Protein AF-A0A838SIH6-F1 (afdb_monomer_lite)

Radius of gyration: 40.72 Å; chains: 1; bounding box: 75×40×117 Å

Structure (mmCIF, N/CA/C/O backbone):
data_AF-A0A838SIH6-F1
#
_entry.id   AF-A0A838SIH6-F1
#
loop_
_atom_site.group_PDB
_atom_site.id
_atom_site.type_symbol
_atom_site.label_atom_id
_atom_site.label_alt_id
_atom_site.label_comp_id
_atom_site.label_asym_id
_atom_site.label_entity_id
_atom_site.label_seq_id
_atom_site.pdbx_PDB_ins_code
_atom_site.Cartn_x
_atom_site.Cartn_y
_atom_site.Cartn_z
_atom_site.occupancy
_atom_site.B_iso_or_equiv
_atom_site.auth_seq_id
_atom_site.auth_comp_id
_atom_site.auth_asym_id
_atom_site.auth_atom_id
_atom_site.pdbx_PDB_model_num
ATOM 1 N N . MET A 1 1 ? 9.456 -20.347 -30.755 1.00 71.62 1 MET A N 1
ATOM 2 C CA . MET A 1 1 ? 9.746 -19.063 -30.062 1.00 71.62 1 MET A CA 1
ATOM 3 C C . MET A 1 1 ? 9.224 -19.122 -28.631 1.00 71.62 1 MET A C 1
ATOM 5 O O . MET A 1 1 ? 8.053 -19.434 -28.454 1.00 71.62 1 MET A O 1
ATOM 9 N N . VAL A 1 2 ? 10.062 -18.803 -27.639 1.00 80.56 2 VAL A N 1
ATOM 10 C CA . VAL A 1 2 ? 9.774 -18.882 -26.187 1.00 80.56 2 VAL A CA 1
ATOM 11 C C . VAL A 1 2 ? 8.456 -18.196 -25.792 1.00 80.56 2 VAL A C 1
ATOM 13 O O . VAL A 1 2 ? 7.630 -18.796 -25.122 1.00 80.56 2 VAL A O 1
ATOM 16 N N . ALA A 1 3 ? 8.194 -16.989 -26.299 1.00 83.81 3 ALA A N 1
ATOM 17 C CA . ALA A 1 3 ? 6.988 -16.219 -25.977 1.00 83.81 3 ALA A CA 1
ATOM 18 C C . ALA A 1 3 ? 5.667 -16.956 -26.298 1.00 83.81 3 ALA A C 1
ATOM 20 O O . ALA A 1 3 ? 4.750 -16.980 -25.485 1.00 83.81 3 ALA A O 1
ATOM 21 N N . ARG A 1 4 ? 5.601 -17.631 -27.456 1.00 80.88 4 ARG A N 1
ATOM 22 C CA . ARG A 1 4 ? 4.426 -18.414 -27.882 1.00 80.88 4 ARG A CA 1
ATOM 23 C C . ARG A 1 4 ? 4.238 -19.687 -27.053 1.00 80.88 4 ARG A C 1
ATOM 25 O O . ARG A 1 4 ? 3.108 -20.103 -26.856 1.00 80.88 4 ARG A O 1
ATOM 32 N N . ARG A 1 5 ? 5.333 -20.282 -26.564 1.00 88.38 5 ARG A N 1
ATOM 33 C CA . ARG A 1 5 ? 5.309 -21.489 -25.720 1.00 88.38 5 ARG A CA 1
ATOM 34 C C . ARG A 1 5 ? 4.748 -21.211 -24.323 1.00 88.38 5 ARG A C 1
ATOM 36 O O . ARG A 1 5 ? 4.119 -22.087 -23.752 1.00 88.38 5 ARG A O 1
ATOM 43 N N . PHE A 1 6 ? 4.966 -20.003 -23.804 1.00 85.06 6 PHE A N 1
ATOM 44 C CA . PHE A 1 6 ? 4.534 -19.594 -22.463 1.00 85.06 6 PHE A CA 1
ATOM 45 C C . PHE A 1 6 ? 3.332 -18.634 -22.465 1.00 85.06 6 PHE A C 1
ATOM 47 O O . PHE A 1 6 ? 2.987 -18.099 -21.420 1.00 85.06 6 PHE A O 1
ATOM 54 N N . GLY A 1 7 ? 2.702 -18.380 -23.620 1.00 90.19 7 GLY A N 1
ATOM 55 C CA . GLY A 1 7 ? 1.526 -17.503 -23.712 1.00 90.19 7 GLY A CA 1
ATOM 56 C C . GLY A 1 7 ? 1.788 -16.037 -23.343 1.00 90.19 7 GLY A C 1
ATOM 57 O O . GLY A 1 7 ? 0.865 -15.321 -22.970 1.00 90.19 7 GLY A O 1
ATOM 58 N N . VAL A 1 8 ? 3.038 -15.572 -23.433 1.00 87.25 8 VAL A N 1
ATOM 59 C CA . VAL A 1 8 ? 3.434 -14.212 -23.039 1.00 87.25 8 VAL A CA 1
ATOM 60 C C . VAL A 1 8 ? 3.757 -13.342 -24.248 1.00 87.25 8 VAL A C 1
ATOM 62 O O . VAL A 1 8 ? 4.247 -13.809 -25.277 1.00 87.25 8 VAL A O 1
ATOM 65 N N . HIS A 1 9 ? 3.536 -12.034 -24.121 1.00 91.75 9 HIS A N 1
ATOM 66 C CA . HIS A 1 9 ? 3.882 -11.082 -25.171 1.00 91.75 9 HIS A CA 1
ATOM 67 C C . HIS A 1 9 ? 5.409 -10.949 -25.328 1.00 91.75 9 HIS A C 1
ATOM 69 O O . HIS A 1 9 ? 6.147 -10.883 -24.343 1.00 91.75 9 HIS A O 1
ATOM 75 N N . ARG A 1 10 ? 5.913 -10.835 -26.566 1.00 88.62 10 ARG A N 1
ATOM 76 C CA . ARG A 1 10 ? 7.366 -10.773 -26.852 1.00 88.62 10 ARG A CA 1
ATOM 77 C C . ARG A 1 10 ? 8.054 -9.608 -26.140 1.00 88.62 10 ARG A C 1
ATOM 79 O O . ARG A 1 10 ? 9.134 -9.784 -25.586 1.00 88.62 10 ARG A O 1
ATOM 86 N N . ALA A 1 11 ? 7.401 -8.447 -26.083 1.00 90.25 11 ALA A N 1
ATOM 87 C CA . ALA A 1 11 ? 7.921 -7.286 -25.357 1.00 90.25 11 ALA A CA 1
ATOM 88 C C . ALA A 1 11 ? 8.078 -7.548 -23.846 1.00 90.25 11 ALA A C 1
ATOM 90 O O . ALA A 1 11 ? 8.968 -6.986 -23.211 1.00 90.25 11 ALA A O 1
ATOM 91 N N . TRP A 1 12 ? 7.247 -8.421 -23.265 1.00 87.19 12 TRP A N 1
ATOM 92 C CA . TRP A 1 12 ? 7.352 -8.791 -21.854 1.00 87.19 12 TRP A CA 1
ATOM 93 C C . TRP A 1 12 ? 8.576 -9.678 -21.592 1.00 87.19 12 TRP A C 1
ATOM 95 O O . TRP A 1 12 ? 9.282 -9.456 -20.615 1.00 87.19 12 TRP A O 1
ATOM 105 N N . VAL A 1 13 ? 8.904 -10.585 -22.519 1.00 88.31 13 VAL A N 1
ATOM 106 C CA . VAL A 1 13 ? 10.123 -11.414 -22.454 1.00 88.31 13 VAL A CA 1
ATOM 107 C C . VAL A 1 13 ? 11.389 -10.553 -22.494 1.00 88.31 13 VAL A C 1
ATOM 109 O O . VAL A 1 13 ? 12.294 -10.754 -21.689 1.00 88.31 13 VAL A O 1
ATOM 112 N N . TYR A 1 14 ? 11.447 -9.548 -23.374 1.00 89.88 14 TYR A N 1
ATOM 113 C CA . TYR A 1 14 ? 12.586 -8.620 -23.412 1.00 89.88 14 TYR A CA 1
ATOM 114 C C . TYR A 1 14 ? 12.671 -7.741 -22.161 1.00 89.88 14 TYR A C 1
ATOM 116 O O . TYR A 1 14 ? 13.764 -7.522 -21.642 1.00 89.88 14 TYR A O 1
ATOM 124 N N . LYS A 1 15 ? 11.529 -7.295 -21.621 1.00 86.50 15 LYS A N 1
ATOM 125 C CA . LYS A 1 15 ? 11.478 -6.566 -20.345 1.00 86.50 15 LYS A CA 1
ATOM 126 C C . LYS A 1 15 ? 11.986 -7.425 -19.180 1.00 86.50 15 LYS A C 1
ATOM 128 O O . LYS A 1 15 ? 12.675 -6.903 -18.309 1.00 86.50 15 LYS A O 1
ATOM 133 N N . LEU A 1 16 ? 11.668 -8.720 -19.168 1.00 84.50 16 LEU A N 1
ATOM 134 C CA . LEU A 1 16 ? 12.156 -9.665 -18.163 1.00 84.50 16 LEU A CA 1
ATOM 135 C C . LEU A 1 16 ? 13.668 -9.889 -18.296 1.00 84.50 16 LEU A C 1
ATOM 137 O O . LEU A 1 16 ? 14.390 -9.766 -17.311 1.00 84.50 16 LEU A O 1
ATOM 141 N N . LYS A 1 17 ? 14.157 -10.099 -19.525 1.00 87.31 17 LYS A N 1
ATOM 142 C CA . LYS A 1 17 ? 15.591 -10.234 -19.821 1.00 87.31 17 LYS A CA 1
ATOM 143 C C . LYS A 1 17 ? 16.391 -9.007 -19.372 1.00 87.31 17 LYS A C 1
ATOM 145 O O . LYS A 1 17 ? 17.426 -9.161 -18.736 1.00 87.31 17 LYS A O 1
ATOM 150 N N . ALA A 1 18 ? 15.900 -7.802 -19.660 1.00 87.62 18 ALA A N 1
ATOM 151 C CA . ALA A 1 18 ? 16.556 -6.562 -19.245 1.00 87.62 18 ALA A CA 1
ATOM 152 C C . ALA A 1 18 ? 16.616 -6.414 -17.714 1.00 87.62 18 ALA A C 1
ATOM 154 O O . ALA A 1 18 ? 17.595 -5.907 -17.179 1.00 87.62 18 ALA A O 1
ATOM 155 N N . ARG A 1 19 ? 15.586 -6.880 -16.992 1.00 81.69 19 ARG A N 1
ATOM 156 C CA . ARG A 1 19 ? 15.586 -6.889 -15.519 1.00 81.69 19 ARG A CA 1
ATOM 157 C C . ARG A 1 19 ? 16.592 -7.879 -14.951 1.00 81.69 19 ARG A C 1
ATOM 159 O O . ARG A 1 19 ? 17.303 -7.513 -14.026 1.00 81.69 19 ARG A O 1
ATOM 166 N N . TYR A 1 20 ? 16.652 -9.078 -15.521 1.00 79.62 20 TYR A N 1
ATOM 167 C CA . TYR A 1 20 ? 17.600 -10.117 -15.131 1.00 79.62 20 TYR A CA 1
ATOM 168 C C . TYR A 1 20 ? 19.052 -9.647 -15.297 1.00 79.62 20 TYR A C 1
ATOM 170 O O . TYR A 1 20 ? 19.840 -9.729 -14.367 1.00 79.62 20 TYR A O 1
ATOM 178 N N . GLN A 1 21 ? 19.377 -9.036 -16.441 1.00 82.62 21 GLN A N 1
ATOM 179 C CA . GLN A 1 21 ? 20.713 -8.481 -16.697 1.00 82.62 21 GLN A CA 1
ATOM 180 C C . GLN A 1 21 ? 21.109 -7.344 -15.742 1.00 82.62 21 GLN A C 1
ATOM 182 O O . GLN A 1 21 ? 22.293 -7.089 -15.568 1.00 82.62 21 GLN A O 1
ATOM 187 N N . ALA A 1 22 ? 20.138 -6.638 -15.158 1.00 80.12 22 ALA A N 1
ATOM 188 C CA . ALA A 1 22 ? 20.386 -5.473 -14.311 1.00 80.12 22 ALA A CA 1
ATOM 189 C C . ALA A 1 22 ? 20.387 -5.772 -12.801 1.00 80.12 22 ALA A C 1
ATOM 191 O O . ALA A 1 22 ? 20.807 -4.914 -12.027 1.00 80.12 22 ALA A O 1
ATOM 192 N N . LYS A 1 23 ? 19.817 -6.901 -12.358 1.00 66.25 23 LYS A N 1
ATOM 193 C CA . LYS A 1 23 ? 19.514 -7.165 -10.936 1.00 66.25 23 LYS A CA 1
ATOM 194 C C . LYS A 1 23 ? 19.746 -8.619 -10.499 1.00 66.25 23 LYS A C 1
ATOM 196 O O . LYS A 1 23 ? 19.329 -8.964 -9.394 1.00 66.25 23 LYS A O 1
ATOM 201 N N . ASP A 1 24 ? 20.364 -9.440 -11.350 1.00 66.50 24 ASP A N 1
ATOM 202 C CA . ASP A 1 24 ? 20.534 -10.885 -11.147 1.00 66.50 24 ASP A CA 1
ATOM 203 C C . ASP A 1 24 ? 19.189 -11.609 -10.883 1.00 66.50 24 ASP A C 1
ATOM 205 O O . ASP A 1 24 ? 18.106 -11.076 -11.153 1.00 66.50 24 ASP A O 1
ATOM 209 N N . GLU A 1 25 ? 19.229 -12.852 -10.393 1.00 61.31 25 GLU A N 1
ATOM 210 C CA . GLU A 1 25 ? 18.063 -13.738 -10.202 1.00 61.31 25 GLU A CA 1
ATOM 211 C C . GLU A 1 25 ? 16.937 -13.098 -9.356 1.00 61.31 25 GLU A C 1
ATOM 213 O O . GLU A 1 25 ? 15.750 -13.274 -9.636 1.00 61.31 25 GLU A O 1
ATOM 218 N N . ALA A 1 26 ? 17.288 -12.240 -8.388 1.00 64.19 26 ALA A N 1
ATOM 219 C CA . ALA A 1 26 ? 16.342 -11.542 -7.506 1.00 64.19 26 ALA A CA 1
ATOM 220 C C . ALA A 1 26 ? 15.375 -10.591 -8.246 1.00 64.19 26 ALA A C 1
ATOM 222 O O . ALA A 1 26 ? 14.400 -10.097 -7.670 1.00 64.19 26 ALA A O 1
ATOM 223 N N . ALA A 1 27 ? 15.624 -10.305 -9.527 1.00 62.25 27 ALA A N 1
ATOM 224 C CA . ALA A 1 27 ? 14.754 -9.496 -10.376 1.00 62.25 27 ALA A CA 1
ATOM 225 C C . ALA A 1 27 ? 13.478 -10.218 -10.837 1.00 62.25 27 ALA A C 1
ATOM 227 O O . ALA A 1 27 ? 12.543 -9.551 -11.307 1.00 62.25 27 ALA A O 1
ATOM 228 N N . LEU A 1 28 ? 13.473 -11.552 -10.768 1.00 64.50 28 LEU A N 1
ATOM 229 C CA . LEU A 1 28 ? 12.361 -12.405 -11.192 1.00 64.50 28 LEU A CA 1
ATOM 230 C C . LEU A 1 28 ? 11.308 -12.577 -10.093 1.00 64.50 28 LEU A C 1
ATOM 232 O O . LEU A 1 28 ? 10.165 -12.918 -10.398 1.00 64.50 28 LEU A O 1
ATOM 236 N N . GLU A 1 29 ? 11.657 -12.242 -8.850 1.00 73.31 29 GLU A N 1
ATOM 237 C CA . GLU A 1 29 ? 10.728 -12.287 -7.729 1.00 73.31 29 GLU A CA 1
ATOM 238 C C . GLU A 1 29 ? 9.581 -11.270 -7.895 1.00 73.31 29 GLU A C 1
ATOM 240 O O . GLU A 1 29 ? 9.823 -10.095 -8.224 1.00 73.31 29 GLU A O 1
ATOM 245 N N . PRO A 1 30 ? 8.313 -11.673 -7.659 1.00 71.38 30 PRO A N 1
ATOM 246 C CA . PRO A 1 30 ? 7.158 -10.781 -7.686 1.00 71.38 30 PRO A CA 1
A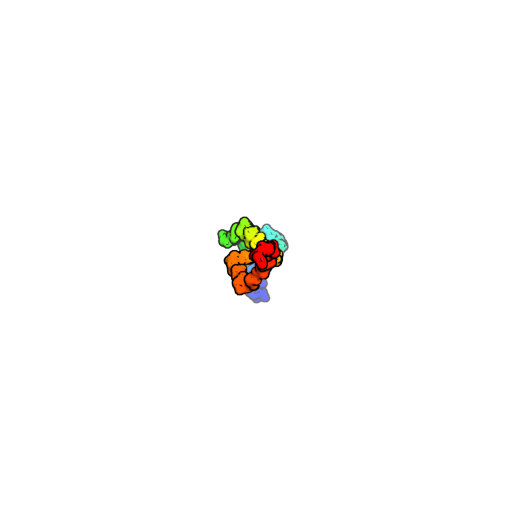TOM 247 C C . PRO A 1 30 ? 7.272 -9.671 -6.632 1.00 71.38 30 PRO A C 1
ATOM 249 O O . PRO A 1 30 ? 6.779 -9.766 -5.511 1.00 71.38 30 PRO A O 1
ATOM 252 N N . ARG A 1 31 ? 7.909 -8.555 -6.991 1.00 68.25 31 ARG A N 1
ATOM 253 C CA . ARG A 1 31 ? 8.022 -7.411 -6.085 1.00 68.25 31 ARG A CA 1
ATOM 254 C C . ARG A 1 31 ? 6.656 -6.758 -5.901 1.00 68.25 31 ARG A C 1
ATOM 256 O O . ARG A 1 31 ? 6.001 -6.390 -6.882 1.00 68.25 31 ARG A O 1
ATOM 263 N N . SER A 1 32 ? 6.262 -6.570 -4.642 1.00 71.38 32 SER A N 1
ATOM 264 C CA . SER A 1 32 ? 5.056 -5.823 -4.282 1.00 71.38 32 SER A CA 1
ATOM 265 C C . SER A 1 32 ? 5.018 -4.492 -5.036 1.00 71.38 32 SER A C 1
ATOM 267 O O . SER A 1 32 ? 5.929 -3.669 -4.925 1.00 71.38 32 SER A O 1
ATOM 269 N N . ARG A 1 33 ? 3.962 -4.299 -5.833 1.00 71.62 33 ARG A N 1
ATOM 270 C CA . ARG A 1 33 ? 3.672 -3.032 -6.525 1.00 71.62 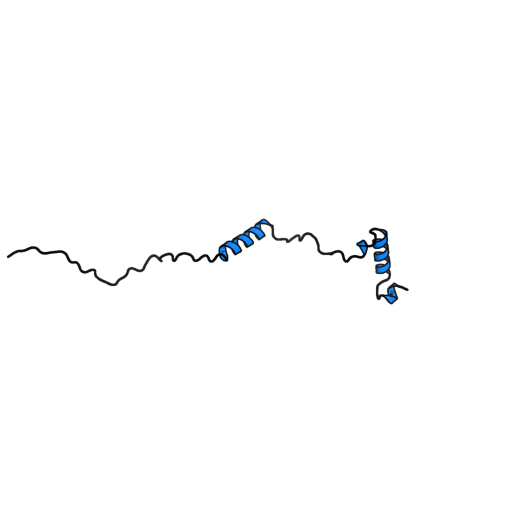33 ARG A CA 1
ATOM 271 C C . ARG A 1 33 ? 2.903 -2.059 -5.638 1.00 71.62 33 ARG A C 1
ATOM 273 O O . ARG A 1 33 ? 2.543 -0.979 -6.097 1.00 71.62 33 ARG A O 1
ATOM 280 N N . ARG A 1 34 ? 2.591 -2.458 -4.402 1.00 71.94 34 ARG A N 1
ATOM 281 C CA . ARG A 1 34 ? 1.785 -1.651 -3.498 1.00 71.94 34 ARG A CA 1
ATOM 282 C C . ARG A 1 34 ? 2.563 -0.374 -3.165 1.00 71.94 34 ARG A C 1
ATOM 284 O O . ARG A 1 34 ? 3.726 -0.477 -2.763 1.00 71.94 34 ARG A O 1
ATOM 291 N N . PRO A 1 35 ? 1.961 0.814 -3.334 1.00 74.50 35 PRO A N 1
ATOM 292 C CA . PRO A 1 35 ? 2.581 2.045 -2.877 1.00 74.50 35 PRO A CA 1
ATOM 293 C C . PRO A 1 35 ? 2.872 1.926 -1.378 1.00 74.50 35 PRO A C 1
ATOM 295 O O . PRO A 1 35 ? 2.035 1.458 -0.606 1.00 74.50 35 PRO A O 1
ATOM 298 N N . LYS A 1 36 ? 4.091 2.306 -0.983 1.00 75.44 36 LYS A N 1
ATOM 299 C CA . LYS A 1 36 ? 4.546 2.242 0.417 1.00 75.44 36 LYS A CA 1
ATOM 300 C C . LYS A 1 36 ? 3.813 3.242 1.311 1.00 75.44 36 LYS A C 1
ATOM 302 O O . LYS A 1 36 ? 3.754 3.050 2.518 1.00 75.44 36 LYS A O 1
ATOM 307 N N . THR A 1 37 ? 3.254 4.282 0.705 1.00 77.44 37 THR A N 1
ATOM 308 C CA . THR A 1 37 ? 2.592 5.386 1.389 1.00 77.44 37 THR A CA 1
ATOM 309 C C . THR A 1 37 ? 1.263 5.650 0.703 1.00 77.44 37 THR A C 1
ATOM 311 O O . THR A 1 37 ? 1.189 5.670 -0.526 1.00 77.44 37 THR A O 1
ATOM 314 N N . PHE A 1 38 ? 0.218 5.851 1.500 1.00 78.44 38 PHE A N 1
ATOM 315 C CA . PHE A 1 38 ? -1.093 6.269 1.021 1.00 78.44 38 PHE A CA 1
ATOM 316 C C . PHE A 1 38 ? -1.265 7.756 1.345 1.00 78.44 38 PHE A C 1
ATOM 318 O O . PHE A 1 38 ? -1.116 8.121 2.509 1.00 78.44 38 PHE A O 1
ATOM 325 N N . PRO A 1 39 ? -1.559 8.622 0.360 1.00 82.88 39 PRO A N 1
ATOM 326 C CA . PRO A 1 39 ? -1.688 10.063 0.597 1.00 82.88 39 PRO A CA 1
ATOM 327 C C . PRO A 1 39 ? -2.865 10.405 1.521 1.00 82.88 39 PRO A C 1
ATOM 329 O O . PRO A 1 39 ? -2.840 11.417 2.205 1.00 82.88 39 PRO A O 1
ATOM 332 N N . THR A 1 40 ? -3.872 9.535 1.580 1.00 86.56 40 THR A N 1
ATOM 333 C CA . THR A 1 40 ? -5.038 9.646 2.465 1.00 86.56 40 THR A CA 1
ATOM 334 C C . THR A 1 40 ? -4.905 8.768 3.713 1.00 86.56 40 THR A C 1
ATOM 336 O O . THR A 1 40 ? -5.911 8.356 4.288 1.00 86.56 40 THR A O 1
ATOM 339 N N . ALA A 1 41 ? -3.679 8.395 4.100 1.00 88.75 41 ALA A N 1
ATOM 340 C CA . ALA A 1 41 ? -3.457 7.652 5.333 1.00 88.75 41 ALA A CA 1
ATOM 341 C C . ALA A 1 41 ? -3.919 8.482 6.538 1.00 88.75 41 ALA A C 1
ATOM 343 O O . ALA A 1 41 ? -3.633 9.675 6.633 1.00 88.75 41 ALA A O 1
ATOM 344 N N . ILE A 1 42 ? -4.618 7.828 7.465 1.00 90.12 42 ILE A N 1
ATOM 345 C CA . ILE A 1 42 ? -5.021 8.447 8.725 1.00 90.12 42 ILE A CA 1
ATOM 346 C C . ILE A 1 42 ? -3.745 8.813 9.506 1.00 90.12 42 ILE A C 1
ATOM 348 O O . ILE A 1 42 ? -2.850 7.969 9.619 1.00 90.12 42 ILE A O 1
ATOM 352 N N . PRO A 1 43 ? -3.641 10.039 10.047 1.00 91.25 43 PRO A N 1
ATOM 353 C CA . PRO A 1 43 ? -2.503 10.440 10.862 1.00 91.25 43 PRO A CA 1
ATOM 354 C C . PRO A 1 43 ? -2.290 9.504 12.057 1.00 91.25 43 PRO A C 1
ATOM 356 O O . PRO A 1 43 ? -3.250 9.062 12.688 1.00 91.25 43 PRO A O 1
ATOM 359 N N . ALA A 1 44 ? -1.028 9.252 12.416 1.00 91.25 44 ALA A N 1
ATOM 360 C CA . ALA A 1 44 ? -0.675 8.323 13.493 1.00 91.25 44 ALA A CA 1
ATOM 361 C C . ALA A 1 44 ? -1.369 8.659 14.828 1.00 91.25 44 ALA A C 1
ATOM 363 O O . ALA A 1 44 ? -1.917 7.767 15.470 1.00 91.25 44 ALA A O 1
ATOM 364 N N . HIS A 1 45 ? -1.451 9.948 15.180 1.00 93.00 45 HIS A N 1
ATOM 365 C CA . HIS A 1 45 ? -2.125 10.405 16.400 1.00 93.00 45 HIS A CA 1
ATOM 366 C C . HIS A 1 45 ? -3.613 10.015 16.432 1.00 93.00 45 HIS A C 1
ATOM 368 O O . HIS A 1 45 ? -4.158 9.689 17.479 1.00 93.00 45 HIS A O 1
ATOM 374 N N . THR A 1 46 ? -4.301 10.018 15.286 1.00 94.19 46 THR A N 1
ATOM 375 C CA . THR A 1 46 ? -5.720 9.647 15.224 1.00 94.19 46 THR A CA 1
ATOM 376 C C . THR A 1 46 ? -5.899 8.142 15.423 1.00 94.19 46 THR A C 1
ATOM 378 O O . THR A 1 46 ? -6.858 7.715 16.063 1.00 94.19 46 THR A O 1
ATOM 381 N N . VAL A 1 47 ? -4.971 7.331 14.907 1.00 94.81 47 VAL A N 1
ATOM 382 C CA . VAL A 1 47 ? -4.962 5.876 15.127 1.00 94.81 47 VAL A CA 1
ATOM 383 C C . VAL A 1 47 ? -4.752 5.561 16.609 1.00 94.81 47 VAL A C 1
ATOM 385 O O . VAL A 1 47 ? -5.478 4.735 17.161 1.00 94.81 47 VAL A O 1
ATOM 388 N N . GLU A 1 48 ? -3.823 6.263 17.257 1.00 95.38 48 GLU A N 1
ATOM 389 C CA . GLU A 1 48 ? -3.562 6.150 18.694 1.00 95.38 48 GLU A CA 1
ATOM 390 C C . GLU A 1 48 ? -4.801 6.511 19.528 1.00 95.38 48 GLU A C 1
ATOM 392 O O . GLU A 1 48 ? -5.225 5.726 20.374 1.00 95.38 48 GLU A O 1
ATOM 397 N N . LEU A 1 49 ? -5.472 7.626 19.212 1.00 95.94 49 LEU A N 1
ATOM 398 C CA . LEU A 1 49 ? -6.721 8.026 19.875 1.00 95.94 49 LEU A CA 1
ATOM 399 C C . LEU A 1 49 ? -7.830 6.969 19.747 1.00 95.94 49 LEU A C 1
ATOM 401 O O . LEU A 1 49 ? -8.585 6.736 20.694 1.00 95.94 49 LEU A O 1
ATOM 405 N N . ILE A 1 50 ? -7.953 6.326 18.582 1.00 95.00 50 ILE A N 1
ATOM 406 C CA . ILE A 1 50 ? -8.927 5.244 18.375 1.00 95.00 50 ILE A CA 1
ATOM 407 C C . ILE A 1 50 ? -8.551 4.010 19.207 1.00 95.00 50 ILE A C 1
ATOM 409 O O . ILE A 1 50 ? -9.449 3.354 19.739 1.00 95.00 50 ILE A O 1
ATOM 413 N N . GLY A 1 51 ? -7.256 3.703 19.332 1.00 92.75 51 GLY A N 1
ATOM 414 C CA . GLY A 1 51 ? -6.744 2.645 20.207 1.00 92.75 51 GLY A CA 1
ATOM 415 C C . GLY A 1 51 ? -7.134 2.882 21.664 1.00 92.75 51 GLY A C 1
ATOM 416 O O . GLY A 1 51 ? -7.850 2.069 22.246 1.00 92.75 51 GLY A O 1
ATOM 417 N N . LEU A 1 52 ? -6.803 4.059 22.194 1.00 93.31 52 LEU A N 1
ATOM 418 C CA . LEU A 1 52 ? -7.119 4.450 23.571 1.00 93.31 52 LEU A CA 1
ATOM 419 C C . LEU A 1 52 ? -8.624 4.420 23.862 1.00 93.31 52 LEU A C 1
ATOM 421 O O . LEU A 1 52 ? -9.054 3.939 24.909 1.00 93.31 52 LEU A O 1
ATOM 425 N N . ARG A 1 53 ? -9.458 4.877 22.918 1.00 92.75 53 ARG A N 1
ATOM 426 C CA . ARG A 1 53 ? -10.920 4.783 23.061 1.00 92.75 53 ARG A CA 1
ATOM 427 C C . ARG A 1 53 ? -11.382 3.333 23.197 1.00 92.75 53 ARG A C 1
ATOM 429 O O . ARG A 1 53 ? -12.273 3.057 23.996 1.00 92.75 53 ARG A O 1
ATOM 436 N N . LYS A 1 54 ? -10.827 2.421 22.395 1.00 91.12 54 LYS A N 1
ATOM 437 C CA . LYS A 1 54 ? -11.178 0.997 22.459 1.00 91.12 54 LYS A CA 1
ATOM 438 C C . LYS A 1 54 ? -10.728 0.368 23.770 1.00 91.12 54 LYS A C 1
ATOM 440 O O . LYS A 1 54 ? -11.486 -0.411 24.334 1.00 91.12 54 LYS A O 1
ATOM 445 N N . GLU A 1 55 ? -9.542 0.716 24.251 1.00 88.62 55 GLU A N 1
ATOM 446 C CA . GLU A 1 55 ? -9.013 0.222 25.525 1.00 88.62 55 GLU A CA 1
ATOM 447 C C . GLU A 1 55 ? -9.889 0.671 26.699 1.00 88.62 55 GLU A C 1
ATOM 449 O O . GLU A 1 55 ? -10.376 -0.166 27.457 1.00 88.62 55 GLU A O 1
ATOM 454 N N . LEU A 1 56 ? -10.179 1.971 26.795 1.00 87.69 56 LEU A N 1
ATOM 455 C CA . LEU A 1 56 ? -10.995 2.537 27.874 1.00 87.69 56 LEU A CA 1
ATOM 456 C C . LEU A 1 56 ? -12.474 2.134 27.791 1.00 87.69 56 LEU A C 1
ATOM 458 O O . LEU A 1 56 ? -13.130 2.003 28.818 1.00 87.69 56 LEU A O 1
ATOM 462 N N . GLY A 1 57 ? -13.011 1.944 26.582 1.00 82.88 57 GLY A N 1
ATOM 463 C CA . GLY A 1 57 ? -14.390 1.491 26.381 1.00 82.88 57 GLY A CA 1
ATOM 464 C C . GLY A 1 57 ? -14.575 -0.023 26.530 1.00 82.88 57 GLY A C 1
ATOM 465 O O . GLY A 1 57 ? -15.665 -0.472 26.877 1.00 82.88 57 GLY A O 1
ATOM 466 N N . GLY A 1 58 ? -13.532 -0.811 26.255 1.00 78.50 58 GLY A N 1
ATOM 467 C CA . GLY A 1 58 ? -13.533 -2.271 26.381 1.00 78.50 58 GLY A CA 1
ATOM 468 C C . GLY A 1 58 ? -13.201 -2.760 27.791 1.00 78.50 58 GLY A C 1
ATOM 469 O O . GLY A 1 58 ? -13.681 -3.818 28.199 1.00 78.50 58 GLY A O 1
ATOM 470 N N . ALA A 1 59 ? -12.428 -1.989 28.559 1.00 74.94 59 ALA A N 1
ATOM 471 C CA . ALA A 1 59 ? -12.285 -2.185 29.994 1.00 74.94 59 ALA A CA 1
ATOM 472 C C . ALA A 1 59 ? -13.619 -1.815 30.646 1.00 74.94 59 ALA A C 1
ATOM 474 O O . ALA A 1 59 ? -13.869 -0.636 30.841 1.00 74.94 59 ALA A O 1
ATOM 475 N N . GLY A 1 60 ? -14.485 -2.809 30.887 1.00 67.38 60 GLY A N 1
ATOM 476 C CA . GLY A 1 60 ? -15.880 -2.683 31.330 1.00 67.38 60 GLY A CA 1
ATOM 477 C C . GLY A 1 60 ? -16.152 -1.540 32.307 1.00 67.38 60 GLY A C 1
ATOM 478 O O . GLY A 1 60 ? -16.240 -1.747 33.517 1.00 67.38 60 GLY A O 1
ATOM 479 N N . TRP A 1 61 ? -16.311 -0.333 31.763 1.00 68.00 61 TRP A N 1
ATOM 480 C CA . TRP A 1 61 ? -16.559 0.871 32.527 1.00 68.00 61 TRP A CA 1
ATOM 481 C C . TRP A 1 61 ? -18.023 0.829 32.916 1.00 68.00 61 TRP A C 1
ATOM 483 O O . TRP A 1 61 ? -18.904 1.232 32.157 1.00 68.00 61 TRP A O 1
ATOM 493 N N . THR A 1 62 ? -18.300 0.278 34.091 1.00 65.44 62 THR A N 1
ATOM 494 C CA . THR A 1 62 ? -19.601 0.436 34.721 1.00 65.44 62 THR A CA 1
ATOM 495 C C . THR A 1 62 ? -19.585 1.809 35.379 1.00 65.44 62 THR A C 1
ATOM 497 O O . THR A 1 62 ? -18.927 1.954 36.415 1.00 65.44 62 THR A O 1
ATOM 500 N N . PRO A 1 63 ? -20.244 2.843 34.822 1.00 70.31 63 PRO A N 1
ATOM 501 C CA . PRO A 1 63 ? -20.448 4.048 35.604 1.00 70.31 63 PRO A CA 1
ATOM 502 C C . PRO A 1 63 ? -21.148 3.611 36.895 1.00 70.31 63 PRO A C 1
ATOM 504 O O . PRO A 1 63 ? -22.189 2.951 36.848 1.00 70.31 63 PRO A O 1
ATOM 507 N N . GLY A 1 64 ? -20.537 3.896 38.049 1.00 73.44 64 GLY A N 1
ATOM 508 C CA . GLY A 1 64 ? -21.205 3.691 39.328 1.00 73.44 64 GLY A CA 1
ATOM 509 C C . GLY A 1 64 ? -22.547 4.407 39.256 1.00 73.44 64 GLY A C 1
ATOM 510 O O . GLY A 1 64 ? -22.593 5.541 38.778 1.00 73.44 64 GLY A O 1
ATOM 511 N N . ARG A 1 65 ? -23.634 3.722 39.635 1.00 71.25 65 ARG A N 1
ATOM 512 C CA . ARG A 1 65 ? -24.992 4.279 39.629 1.00 71.25 65 ARG A CA 1
ATOM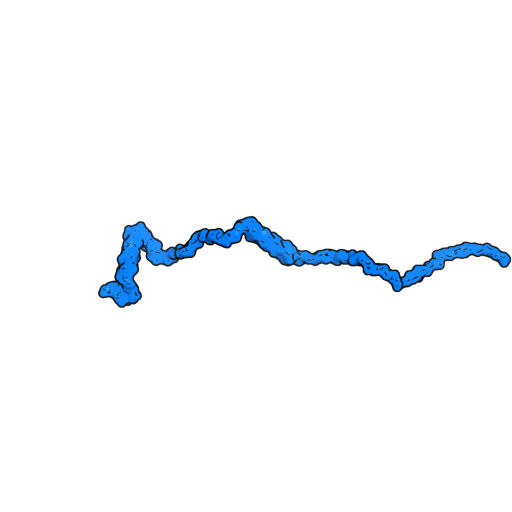 513 C C . ARG A 1 65 ? -24.932 5.669 40.256 1.00 71.25 65 ARG A C 1
ATOM 515 O O . ARG A 1 65 ? -24.754 5.784 41.465 1.00 71.25 65 ARG A O 1
ATOM 522 N N . THR A 1 66 ? -25.066 6.711 39.444 1.00 67.31 66 THR A N 1
ATOM 523 C CA . THR A 1 66 ? -25.257 8.050 39.975 1.00 67.31 66 THR A CA 1
ATOM 524 C C . THR A 1 66 ? -26.670 8.060 40.547 1.00 67.31 66 THR A C 1
AT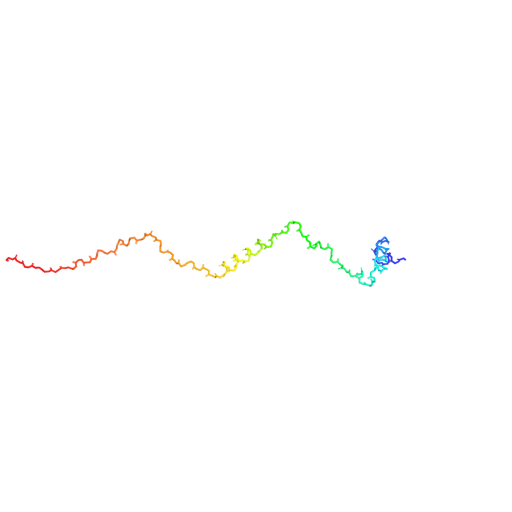OM 526 O O . THR A 1 66 ? -27.617 7.750 39.818 1.00 67.31 66 THR A O 1
ATOM 529 N N . PRO A 1 67 ? -26.854 8.299 41.857 1.00 64.06 67 PRO A N 1
ATOM 530 C CA . PRO A 1 67 ? -28.194 8.456 42.388 1.00 64.06 67 PRO A CA 1
ATOM 531 C C . PRO A 1 67 ? -28.815 9.654 41.670 1.00 64.06 67 PRO A C 1
ATOM 533 O O . PRO A 1 67 ? -28.322 10.778 41.765 1.00 64.06 67 PRO A O 1
ATOM 536 N N . SER A 1 68 ? -29.854 9.399 40.878 1.00 67.31 68 SER A N 1
ATOM 537 C CA . SER A 1 68 ? -30.661 10.455 40.286 1.00 67.31 68 SER A CA 1
ATOM 538 C C . SER A 1 68 ? -31.237 11.282 41.428 1.00 67.31 68 SER A C 1
ATOM 540 O O . SER A 1 68 ? -31.899 10.735 42.312 1.00 67.31 68 SER A O 1
ATOM 542 N N . ALA A 1 69 ? -30.970 12.586 41.433 1.00 69.12 69 ALA A N 1
ATOM 543 C CA . ALA A 1 69 ? -31.603 13.493 42.374 1.00 69.12 69 ALA A CA 1
ATOM 544 C C . ALA A 1 69 ? -33.124 13.416 42.181 1.00 69.12 69 ALA A C 1
ATOM 546 O O . ALA A 1 69 ? -33.634 13.785 41.125 1.00 69.12 69 ALA A O 1
ATOM 547 N N . GLY A 1 70 ? -33.826 12.919 43.199 1.00 66.19 70 GLY A N 1
ATOM 548 C CA . GLY A 1 70 ? -35.283 12.954 43.264 1.00 66.19 70 GLY A CA 1
ATOM 549 C C . GLY A 1 70 ? -35.956 11.587 43.248 1.00 66.19 70 GLY A C 1
ATOM 550 O O . GLY A 1 70 ? -36.629 11.235 42.288 1.00 66.19 70 GLY A O 1
ATOM 551 N N . THR A 1 71 ? -35.893 10.878 44.369 1.00 64.75 71 THR A N 1
ATOM 552 C CA . THR A 1 71 ? -37.087 10.196 44.876 1.00 64.75 71 THR A CA 1
ATOM 553 C C . THR A 1 71 ? -37.244 10.617 46.325 1.00 64.75 71 THR A C 1
ATOM 555 O O . THR A 1 71 ? -36.539 10.140 47.209 1.00 64.75 71 THR A O 1
ATOM 558 N N . CYS A 1 72 ? -38.121 11.587 46.563 1.00 55.78 72 CYS A N 1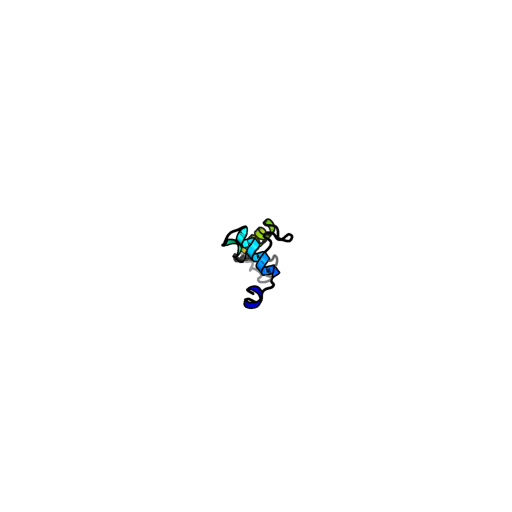
ATOM 559 C CA . CYS A 1 72 ? -38.638 11.806 47.901 1.00 55.78 72 CYS A CA 1
ATOM 560 C C . CYS A 1 72 ? -39.539 10.604 48.191 1.00 55.78 72 CYS A C 1
ATOM 562 O O . CYS A 1 72 ? -40.611 10.503 47.590 1.00 55.78 72 CYS A O 1
ATOM 564 N N . ASP A 1 73 ? -39.108 9.695 49.066 1.00 57.59 73 ASP A N 1
ATOM 565 C CA . ASP A 1 73 ? -39.982 8.659 49.612 1.00 57.59 73 ASP A CA 1
ATOM 566 C C . ASP A 1 73 ? -41.138 9.352 50.342 1.00 57.59 73 ASP A C 1
ATOM 568 O O . ASP A 1 73 ? -41.037 9.788 51.488 1.00 57.59 73 ASP A O 1
ATOM 572 N N . THR A 1 74 ? -42.264 9.495 49.650 1.00 63.97 74 THR A N 1
ATOM 573 C CA . THR A 1 74 ? -43.544 9.879 50.246 1.00 63.97 74 THR A CA 1
ATOM 574 C C . THR A 1 74 ? -44.144 8.609 50.826 1.00 63.97 74 THR A C 1
ATOM 576 O O . THR A 1 74 ? -45.058 8.010 50.274 1.00 63.97 74 THR A O 1
ATOM 579 N N . GLY A 1 75 ? -43.544 8.116 51.905 1.00 62.28 75 GLY A N 1
ATOM 580 C CA . GLY A 1 75 ? -43.862 6.776 52.374 1.00 62.28 75 GLY A CA 1
ATOM 581 C C . GLY A 1 75 ? -43.242 6.452 53.713 1.00 62.28 75 GLY A C 1
ATOM 582 O O . GLY A 1 75 ? -42.433 5.540 53.801 1.00 62.28 75 GLY A O 1
ATOM 583 N N . THR A 1 76 ? -43.615 7.215 54.736 1.00 57.44 76 THR A N 1
ATOM 584 C CA . THR A 1 76 ? -43.925 6.769 56.107 1.00 57.44 76 THR A CA 1
ATOM 585 C C . THR A 1 76 ? -43.719 7.975 57.005 1.00 57.44 76 THR A C 1
ATOM 587 O O . THR A 1 76 ? -42.596 8.402 57.261 1.00 57.44 76 THR A O 1
ATOM 590 N N . ALA A 1 77 ? -44.832 8.545 57.465 1.00 57.78 77 ALA A N 1
ATOM 591 C CA . ALA A 1 77 ? -44.827 9.431 58.610 1.00 57.78 77 ALA A CA 1
ATOM 592 C C . ALA A 1 77 ? -44.076 8.725 59.748 1.00 57.78 77 ALA A C 1
ATOM 594 O O . ALA A 1 77 ? -44.531 7.710 60.275 1.00 57.78 77 ALA A O 1
ATOM 595 N N . SER A 1 78 ? -42.889 9.236 60.061 1.00 56.38 78 SER A N 1
ATOM 596 C CA . SER A 1 78 ? -42.105 8.820 61.217 1.00 56.38 78 SER A CA 1
ATOM 597 C C . SER A 1 78 ? -42.962 9.015 62.476 1.00 56.38 78 SER A C 1
ATOM 599 O O . SER A 1 78 ? -43.571 10.082 62.616 1.00 56.38 78 SER A O 1
ATOM 601 N N . PRO A 1 79 ? -43.076 8.027 63.384 1.00 54.31 79 PRO A N 1
ATOM 602 C CA . PRO A 1 79 ? -43.867 8.202 64.587 1.00 54.31 79 PRO A CA 1
ATOM 603 C C . PRO A 1 79 ? -43.102 9.152 65.506 1.00 54.31 79 PRO A C 1
ATOM 605 O O . PRO A 1 79 ? -42.055 8.802 66.050 1.00 54.31 79 PRO A O 1
ATOM 608 N N . CYS A 1 80 ? -43.627 10.362 65.691 1.00 44.44 80 CYS A N 1
ATOM 609 C CA . CYS A 1 80 ? -43.173 11.249 66.751 1.00 44.44 80 CYS A CA 1
ATOM 610 C C . CYS A 1 80 ? -43.479 10.591 68.102 1.00 44.44 80 CYS A C 1
ATOM 612 O O . CYS A 1 80 ? -44.551 10.777 68.672 1.00 44.44 80 CYS A O 1
ATOM 614 N N . GLN A 1 81 ? -42.531 9.817 68.622 1.00 64.38 81 GLN A N 1
ATOM 615 C CA . GLN A 1 81 ? -42.416 9.616 70.056 1.00 64.38 81 GLN A CA 1
ATOM 616 C C . GLN A 1 81 ? -41.572 10.744 70.628 1.00 64.38 81 GLN A C 1
ATOM 618 O O . GLN A 1 81 ? -40.399 10.902 70.296 1.00 64.38 81 GLN A O 1
ATOM 623 N N . SER A 1 82 ? -42.179 11.514 71.520 1.00 57.69 82 SER A N 1
ATOM 624 C CA . SER A 1 82 ? -41.502 12.268 72.571 1.00 57.69 82 SER A CA 1
ATOM 625 C C . SER A 1 82 ? -42.482 12.507 73.729 1.00 57.69 82 SER A C 1
ATOM 627 O O . SER A 1 82 ? -43.693 12.399 73.528 1.00 57.69 82 SER A O 1
ATOM 629 N N . PRO A 1 83 ? -41.979 12.714 74.959 1.00 58.22 83 PRO A N 1
ATOM 630 C CA . PRO A 1 83 ? -42.576 12.117 76.150 1.00 58.22 83 PRO A CA 1
ATOM 631 C C . PRO A 1 83 ? -43.409 13.076 77.022 1.00 58.22 83 PRO A C 1
ATOM 633 O O . PRO A 1 83 ? -43.230 14.286 76.995 1.00 58.22 83 PRO A O 1
ATOM 636 N N . ARG A 1 84 ? -44.290 12.458 77.831 1.00 55.94 84 ARG A N 1
ATOM 637 C CA . ARG A 1 84 ? -44.837 12.851 79.155 1.00 55.94 84 ARG A CA 1
ATOM 638 C C . ARG A 1 84 ? -44.559 14.277 79.674 1.00 55.94 84 ARG A C 1
ATOM 640 O O . ARG A 1 84 ? -43.402 14.617 79.895 1.00 55.94 84 ARG A O 1
ATOM 647 N N . SER A 1 85 ? -45.612 14.967 80.142 1.00 49.03 85 SER A N 1
ATOM 648 C CA . SER A 1 85 ? -45.647 15.679 81.444 1.00 49.03 85 SER A CA 1
ATOM 649 C C . SER A 1 85 ? -47.082 16.026 81.893 1.00 49.03 85 SER A C 1
ATOM 651 O O . SER A 1 85 ? -47.987 16.125 81.075 1.00 49.03 85 SER A O 1
ATOM 653 N N . ALA A 1 86 ? -47.249 16.109 83.215 1.00 49.53 86 ALA A N 1
ATOM 654 C CA . ALA A 1 86 ? -48.459 16.053 84.042 1.00 49.53 86 ALA A CA 1
ATOM 655 C C . ALA A 1 86 ? -49.369 17.302 84.065 1.00 49.53 86 ALA A C 1
ATOM 657 O O . ALA A 1 86 ? -48.906 18.406 83.801 1.00 49.53 86 ALA A O 1
ATOM 658 N N . GLY A 1 87 ? -50.607 17.121 84.555 1.00 46.31 87 GLY A N 1
ATOM 659 C CA . GLY A 1 87 ? -51.335 18.157 85.306 1.00 46.31 87 GLY A CA 1
ATOM 660 C C . GLY A 1 87 ? -52.846 18.221 85.064 1.00 46.31 87 GLY A C 1
ATOM 661 O O . GLY A 1 87 ? -53.259 18.765 84.046 1.00 46.31 87 GLY A O 1
ATOM 662 N N . HIS A 1 88 ? -53.648 17.673 85.988 1.00 43.94 88 HIS A N 1
ATOM 663 C CA . HIS A 1 88 ? -54.635 18.373 86.837 1.00 43.94 88 HIS A CA 1
ATOM 664 C C . HIS A 1 88 ? -55.435 17.375 87.682 1.00 43.94 88 HIS A C 1
ATOM 666 O O . HIS A 1 88 ? -55.854 16.334 87.130 1.00 43.94 88 HIS A O 1
#

pLDDT: mean 75.27, std 13.83, range [43.94, 95.94]

Sequence (88 aa):
MVARRFGVHRAWVYKLKARYQAKDEAALEPRSRRPKTFPTAIPAHTVELIG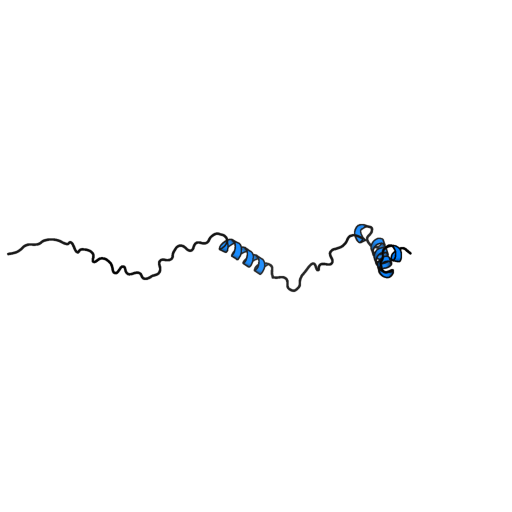LRKELGGAGWTPGRTPSAGTCDTGTASPCQSPRSAGH

Foldseek 3Di:
DVCVVVVHDPVVVVVQVVQCVVPPPVSPDPDDPDPPDDPPDDDPVVVVVVVVCCVVVVPPDDPDPDPDPDDPPPDDDDDDDDDDDDDD

Secondary structure (DSSP, 8-state):
-HHHHTT--HHHHHHHHHHHHHH-GGGSS----S-S--TTPPPHHHHHHHHHHHHHHHS---------S-------------------